Protein AF-A0A2Z2K8M7-F1 (afdb_monomer_lite)

Sequence (120 aa):
METTQIIAVAALILALLLMVKVFSLQGKVNELRSDVARLSSINGHPGMTKSAPAPLTVPLPYAYSSGAAVTNNADLDARLLSLISQGQKIKAIKEMREATNMSLKDAKDYVDGLAVRHGY

Radius of gyration: 24.42 Å; chains: 1; bounding box: 58×30×74 Å

Secondary structure (DSSP, 8-state):
--HHHHHHHHHHHHHHHHHHHHHHHHHHHHHHHHHHHHHGGGS------------------------TTHHHHHHHHHHHHHHHHTT-HHHHHHHHHHHH---HHHHHHHHHHHHHHHT-

Structure (mmCIF, N/CA/C/O backbone):
data_AF-A0A2Z2K8M7-F1
#
_entry.id   AF-A0A2Z2K8M7-F1
#
loop_
_atom_site.group_PDB
_atom_site.id
_atom_site.type_symbol
_atom_site.label_atom_id
_atom_site.label_alt_id
_atom_site.label_comp_id
_atom_site.label_asym_id
_atom_site.label_entity_id
_atom_site.label_seq_id
_atom_site.pdbx_PDB_ins_code
_atom_site.Cartn_x
_atom_site.Cartn_y
_atom_site.Cartn_z
_atom_site.occupancy
_atom_site.B_iso_or_equiv
_atom_site.auth_seq_id
_atom_site.auth_comp_id
_atom_site.auth_asym_id
_atom_site.auth_atom_id
_atom_site.pdbx_PDB_model_num
ATOM 1 N N . MET A 1 1 ? -14.279 5.441 30.145 1.00 61.09 1 MET A N 1
ATOM 2 C CA . MET A 1 1 ? -12.915 5.260 29.609 1.00 61.09 1 MET A CA 1
ATOM 3 C C . MET A 1 1 ? -12.219 6.599 29.709 1.00 61.09 1 MET A C 1
ATOM 5 O O . MET A 1 1 ? -12.731 7.570 29.164 1.00 61.09 1 MET A O 1
ATOM 9 N N . GLU A 1 2 ? -11.147 6.676 30.489 1.00 81.38 2 GLU A N 1
ATOM 10 C CA . GLU A 1 2 ? -10.412 7.924 30.708 1.00 81.38 2 GLU A CA 1
ATOM 11 C C . GLU A 1 2 ? -9.656 8.312 29.432 1.00 81.38 2 GLU A C 1
ATOM 13 O O . GLU A 1 2 ? -9.079 7.460 28.756 1.00 81.38 2 GLU A O 1
ATOM 18 N N . THR A 1 3 ? -9.646 9.597 29.088 1.00 85.44 3 THR A N 1
ATOM 19 C CA . THR A 1 3 ? -8.922 10.158 27.930 1.00 85.44 3 THR A CA 1
ATOM 20 C C . THR A 1 3 ? -7.450 9.736 27.897 1.00 85.44 3 THR A C 1
ATOM 22 O O . THR A 1 3 ? -6.889 9.507 26.827 1.00 85.44 3 THR A O 1
ATOM 25 N N . THR A 1 4 ? -6.854 9.520 29.069 1.00 89.50 4 THR A N 1
ATOM 26 C CA . THR A 1 4 ? -5.513 8.963 29.272 1.00 89.50 4 THR A CA 1
ATOM 27 C C . THR A 1 4 ? -5.332 7.586 28.626 1.00 89.50 4 THR A C 1
ATOM 29 O O . THR A 1 4 ? -4.306 7.332 27.999 1.00 89.50 4 THR A O 1
ATOM 32 N N . GLN A 1 5 ? -6.336 6.707 28.711 1.00 85.94 5 GLN A N 1
ATOM 33 C CA . GLN A 1 5 ? -6.297 5.382 28.080 1.00 85.94 5 GLN A CA 1
ATOM 34 C C . GLN A 1 5 ? -6.326 5.500 26.553 1.00 85.94 5 GLN A C 1
ATOM 36 O O . GLN A 1 5 ? -5.598 4.789 25.866 1.00 85.94 5 GLN A O 1
ATOM 41 N N . ILE A 1 6 ? -7.114 6.436 26.016 1.00 84.38 6 ILE A N 1
ATOM 42 C CA . ILE A 1 6 ? -7.197 6.688 24.570 1.00 84.38 6 ILE A CA 1
ATOM 43 C C . ILE A 1 6 ? -5.856 7.212 24.042 1.00 84.38 6 ILE A C 1
ATOM 45 O O . ILE A 1 6 ? -5.375 6.727 23.020 1.00 84.38 6 ILE A O 1
ATOM 49 N N . ILE A 1 7 ? -5.219 8.147 24.757 1.00 87.81 7 ILE A N 1
ATOM 50 C CA . ILE A 1 7 ? -3.894 8.678 24.398 1.00 87.81 7 ILE A CA 1
ATOM 51 C C . ILE A 1 7 ? -2.837 7.568 24.451 1.00 87.81 7 ILE A C 1
ATOM 53 O O . ILE A 1 7 ? -2.037 7.448 23.524 1.00 87.81 7 ILE A O 1
ATOM 57 N N . ALA A 1 8 ? -2.860 6.723 25.487 1.00 89.62 8 ALA A N 1
ATOM 58 C CA . ALA A 1 8 ? -1.932 5.601 25.618 1.00 89.62 8 ALA A CA 1
ATOM 59 C C . ALA A 1 8 ? -2.076 4.594 24.463 1.00 89.62 8 ALA A C 1
ATOM 61 O O . ALA A 1 8 ? -1.078 4.195 23.863 1.00 89.62 8 ALA A O 1
ATOM 62 N N . VAL A 1 9 ? -3.310 4.233 24.097 1.00 86.81 9 VAL A N 1
ATOM 63 C CA . VAL A 1 9 ? -3.586 3.330 22.967 1.00 86.81 9 VAL A CA 1
ATOM 64 C C . VAL A 1 9 ? -3.180 3.973 21.638 1.00 86.81 9 VAL A C 1
ATOM 66 O O . VAL A 1 9 ? -2.533 3.324 20.816 1.00 86.81 9 VAL A O 1
ATOM 69 N N . ALA A 1 10 ? -3.491 5.255 21.434 1.00 85.12 10 ALA A N 1
ATOM 70 C CA . ALA A 1 10 ? -3.113 5.986 20.226 1.00 85.12 10 ALA A CA 1
ATOM 71 C C . ALA A 1 10 ? -1.587 6.083 20.058 1.00 85.12 10 ALA A C 1
ATOM 73 O O . ALA A 1 10 ? -1.079 5.870 18.955 1.00 85.12 10 ALA A O 1
ATOM 74 N N . ALA A 1 11 ? -0.849 6.339 21.143 1.00 90.19 11 ALA A N 1
ATOM 75 C CA . ALA A 1 11 ? 0.612 6.371 21.141 1.00 90.19 11 ALA A CA 1
ATOM 76 C C . ALA A 1 11 ? 1.218 4.998 20.804 1.00 90.19 11 ALA A C 1
ATOM 78 O O . ALA A 1 11 ? 2.158 4.921 20.011 1.00 90.19 11 ALA A O 1
ATOM 79 N N . LEU A 1 12 ? 0.647 3.912 21.338 1.00 90.62 12 LEU A N 1
ATOM 80 C CA . LEU A 1 12 ? 1.085 2.542 21.051 1.00 90.62 12 LEU A CA 1
ATOM 81 C C . LEU A 1 12 ? 0.888 2.198 19.563 1.00 90.62 12 LEU A C 1
ATOM 83 O O . LEU A 1 12 ? 1.794 1.687 18.903 1.00 90.62 12 LEU A O 1
ATOM 87 N N . ILE A 1 13 ? -0.274 2.549 19.005 1.00 88.44 13 ILE A N 1
ATOM 88 C CA . ILE A 1 13 ? -0.577 2.343 17.582 1.00 88.44 13 ILE A CA 1
ATOM 89 C C . ILE A 1 13 ? 0.366 3.175 16.701 1.00 88.44 13 ILE A C 1
ATOM 91 O O . ILE A 1 13 ? 0.903 2.652 15.725 1.00 88.44 13 ILE A O 1
ATOM 95 N N . LEU A 1 14 ? 0.615 4.444 17.044 1.00 86.38 14 LEU A N 1
ATOM 96 C CA . LEU A 1 14 ? 1.560 5.294 16.313 1.00 86.38 14 LEU A CA 1
ATOM 97 C C . LEU A 1 14 ? 2.984 4.727 16.336 1.00 86.38 14 LEU A C 1
ATOM 99 O O . LEU A 1 14 ? 3.626 4.686 15.287 1.00 86.38 14 LEU A O 1
ATOM 103 N N . ALA A 1 15 ? 3.460 4.240 17.483 1.00 87.38 15 ALA A N 1
ATOM 104 C CA . ALA A 1 15 ? 4.775 3.609 17.597 1.00 87.38 15 ALA A CA 1
ATOM 105 C C . ALA A 1 15 ? 4.896 2.371 16.691 1.00 87.38 15 ALA A C 1
ATOM 107 O O . ALA A 1 15 ? 5.874 2.238 15.952 1.00 87.38 15 ALA A O 1
ATOM 108 N N . LEU A 1 16 ? 3.872 1.509 16.671 1.00 87.50 16 LEU A N 1
ATOM 109 C CA . LEU A 1 16 ? 3.812 0.348 15.774 1.00 87.50 16 LEU A CA 1
ATOM 110 C C . LEU A 1 16 ? 3.804 0.760 14.294 1.00 87.50 16 LEU A C 1
ATOM 112 O O . LEU A 1 16 ? 4.528 0.179 13.482 1.00 87.50 16 LEU A O 1
ATOM 116 N N . LEU A 1 17 ? 3.030 1.787 13.929 1.00 84.06 17 LEU A N 1
ATOM 117 C CA . LEU A 1 17 ? 2.977 2.300 12.556 1.00 84.06 17 LEU A CA 1
ATOM 118 C C . LEU A 1 17 ? 4.325 2.870 12.098 1.00 84.06 17 LEU A C 1
ATOM 120 O O . LEU A 1 17 ? 4.743 2.615 10.964 1.00 84.06 17 LEU A O 1
ATOM 124 N N . LEU A 1 18 ? 5.013 3.613 12.970 1.00 82.75 18 LEU A N 1
ATOM 125 C CA . LEU A 1 18 ? 6.350 4.142 12.701 1.00 82.75 18 LEU A CA 1
ATOM 126 C C . LEU A 1 18 ? 7.383 3.021 12.573 1.00 82.75 18 LEU A C 1
ATOM 128 O O . LEU A 1 18 ? 8.201 3.070 11.657 1.00 82.75 18 LEU A O 1
ATOM 132 N N . MET A 1 19 ? 7.306 1.984 13.410 1.00 84.12 19 MET A N 1
ATOM 133 C CA . MET A 1 19 ? 8.204 0.830 13.336 1.00 84.12 19 MET A CA 1
ATOM 134 C C . MET A 1 19 ? 8.084 0.098 11.994 1.00 84.12 19 MET A C 1
ATOM 136 O O . MET A 1 19 ? 9.100 -0.179 11.360 1.00 84.12 19 MET A O 1
ATOM 140 N N . VAL A 1 20 ? 6.861 -0.129 11.502 1.00 80.44 20 VAL A N 1
ATOM 141 C CA . VAL A 1 20 ? 6.634 -0.730 10.173 1.00 80.44 20 VAL A CA 1
ATOM 142 C C . VAL A 1 20 ? 7.143 0.179 9.048 1.00 80.44 20 VAL A C 1
ATOM 144 O O . VAL A 1 20 ? 7.760 -0.310 8.102 1.00 80.44 20 VAL A O 1
ATOM 147 N N . LYS A 1 21 ? 6.929 1.502 9.141 1.00 73.94 21 LYS A N 1
ATOM 148 C CA 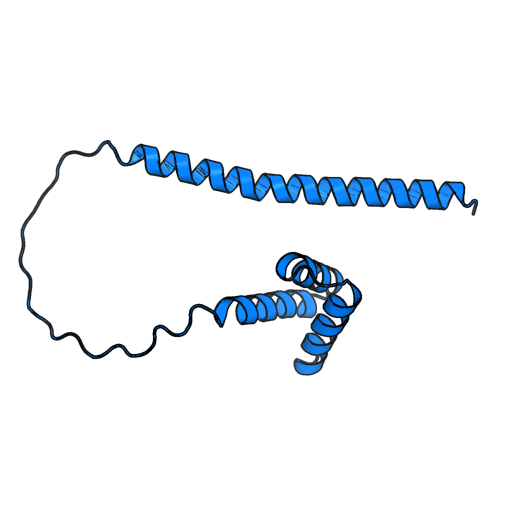. LYS A 1 21 ? 7.468 2.484 8.178 1.00 73.94 21 LYS A CA 1
ATOM 149 C C . LYS A 1 21 ? 8.999 2.431 8.138 1.00 73.94 21 LYS A C 1
ATOM 151 O O . LYS A 1 21 ? 9.559 2.289 7.058 1.00 73.94 21 LYS A O 1
ATOM 156 N N . VAL A 1 22 ? 9.670 2.484 9.289 1.00 74.38 22 VAL A N 1
ATOM 157 C CA . VAL A 1 22 ? 11.140 2.433 9.393 1.00 74.38 22 VAL A CA 1
ATOM 158 C C . VAL A 1 22 ? 11.696 1.128 8.817 1.00 74.38 22 VAL A C 1
ATOM 160 O O . VAL A 1 22 ? 12.627 1.175 8.015 1.00 74.38 22 VAL A O 1
ATOM 163 N N . PHE A 1 23 ? 11.090 -0.018 9.136 1.00 66.56 23 PHE A N 1
ATOM 164 C CA . PHE A 1 23 ? 11.502 -1.314 8.579 1.00 66.56 23 PHE A CA 1
ATOM 165 C C . PHE A 1 23 ? 11.306 -1.388 7.057 1.00 66.56 23 PHE A C 1
ATOM 167 O O . PHE A 1 23 ? 12.167 -1.881 6.329 1.00 66.56 23 PHE A O 1
ATOM 174 N N . SER A 1 24 ? 10.199 -0.839 6.550 1.00 64.88 24 SER A N 1
ATOM 175 C CA . SER A 1 24 ? 9.907 -0.818 5.114 1.00 64.88 24 SER A CA 1
ATOM 176 C C . SER A 1 24 ? 10.811 0.141 4.325 1.00 64.88 24 SER A C 1
ATOM 178 O O . SER A 1 24 ? 11.004 -0.072 3.128 1.00 64.88 24 SER A O 1
ATOM 180 N N . LEU A 1 25 ? 11.374 1.178 4.963 1.00 59.09 25 LEU A N 1
ATOM 181 C CA . LEU A 1 25 ? 12.382 2.051 4.348 1.00 59.09 25 LEU A CA 1
ATOM 182 C C . LEU A 1 25 ? 13.774 1.401 4.322 1.00 59.09 25 LEU A C 1
ATOM 184 O O . LEU A 1 25 ? 14.514 1.592 3.359 1.00 59.09 25 LEU A O 1
ATOM 188 N N . GLN A 1 26 ? 14.117 0.600 5.334 1.00 51.66 26 GLN A N 1
ATOM 189 C CA . GLN A 1 26 ? 15.389 -0.129 5.365 1.00 51.66 26 GLN A CA 1
ATOM 190 C C . GLN A 1 26 ? 15.474 -1.196 4.265 1.00 51.66 26 GLN A C 1
ATOM 192 O O . GLN A 1 26 ? 16.547 -1.379 3.694 1.00 51.66 26 GLN A O 1
ATOM 197 N N . GLY A 1 27 ? 14.352 -1.827 3.891 1.00 58.53 27 GLY A N 1
ATOM 198 C CA . GLY A 1 27 ? 14.303 -2.794 2.784 1.00 58.53 27 GLY A CA 1
ATOM 199 C C . GLY A 1 27 ? 14.797 -2.219 1.450 1.00 58.53 27 GLY A C 1
ATOM 200 O O . GLY A 1 27 ? 15.614 -2.847 0.784 1.00 58.53 27 GLY A O 1
ATOM 201 N N . LYS A 1 28 ? 14.403 -0.980 1.119 1.00 56.09 28 LYS A N 1
ATOM 202 C CA . LYS A 1 28 ? 14.827 -0.296 -0.118 1.00 56.09 28 LYS A CA 1
ATOM 203 C C . LYS A 1 28 ? 16.316 0.070 -0.122 1.00 56.09 28 LYS A C 1
ATOM 205 O O . LYS A 1 28 ? 16.950 0.032 -1.168 1.00 56.09 28 LYS A O 1
ATOM 210 N N . VAL A 1 29 ? 16.892 0.395 1.040 1.00 61.09 29 VAL A N 1
ATOM 211 C CA . VAL A 1 29 ? 18.340 0.663 1.176 1.00 61.09 29 VAL A CA 1
ATOM 212 C C . VAL A 1 29 ? 19.150 -0.637 1.116 1.00 61.09 29 VAL A C 1
ATOM 214 O O . VAL A 1 29 ? 20.245 -0.657 0.553 1.00 61.09 29 VAL A O 1
ATOM 217 N N . ASN A 1 30 ? 18.611 -1.728 1.666 1.00 57.94 30 ASN A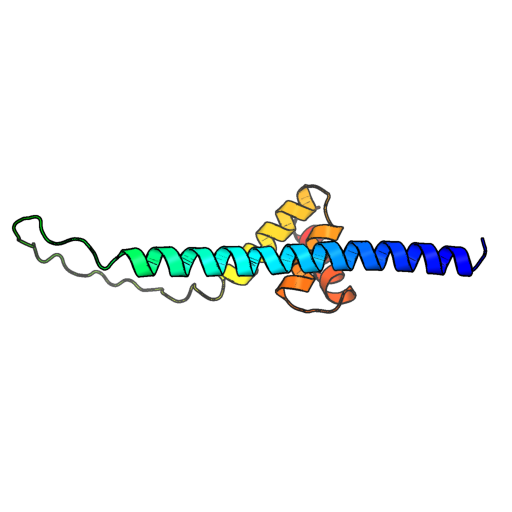 N 1
ATOM 218 C CA . ASN A 1 30 ? 19.266 -3.034 1.673 1.00 57.94 30 ASN A CA 1
ATOM 219 C C . ASN A 1 30 ? 19.324 -3.668 0.269 1.00 57.94 30 ASN A C 1
ATOM 221 O O . ASN A 1 30 ? 20.309 -4.322 -0.073 1.00 57.94 30 ASN A O 1
ATOM 225 N N . GLU A 1 31 ? 18.312 -3.419 -0.567 1.00 61.41 31 GLU A N 1
ATOM 226 C CA . GLU A 1 31 ? 18.304 -3.803 -1.986 1.00 61.41 31 GLU A CA 1
ATOM 227 C C . GLU A 1 31 ? 19.343 -2.994 -2.785 1.00 61.41 31 GLU A C 1
ATOM 229 O O . GLU A 1 31 ? 20.211 -3.569 -3.438 1.00 61.41 31 GLU A O 1
ATOM 234 N N . LEU A 1 32 ? 19.378 -1.668 -2.601 1.00 59.59 32 LEU A N 1
ATOM 235 C CA . LEU A 1 32 ? 20.292 -0.775 -3.329 1.00 59.59 32 LEU A CA 1
ATOM 236 C C . LEU A 1 32 ? 21.780 -1.046 -3.044 1.00 59.59 32 LEU A C 1
ATOM 238 O O . LEU A 1 32 ? 22.633 -0.888 -3.917 1.00 59.59 32 LEU A O 1
ATOM 242 N N . ARG A 1 33 ? 22.114 -1.471 -1.818 1.00 60.75 33 ARG A N 1
ATOM 243 C CA . ARG A 1 33 ? 23.494 -1.827 -1.440 1.00 60.75 33 ARG A CA 1
ATOM 244 C C . ARG A 1 33 ? 23.951 -3.143 -2.081 1.00 60.75 33 ARG A C 1
ATOM 246 O O . ARG A 1 33 ? 25.153 -3.346 -2.255 1.00 60.75 33 ARG A O 1
ATOM 253 N N . SER A 1 34 ? 23.006 -4.010 -2.441 1.00 58.81 34 SER A N 1
ATOM 254 C CA . SER A 1 34 ? 23.271 -5.317 -3.049 1.00 58.81 34 SER A CA 1
ATOM 255 C C . SER A 1 34 ? 23.657 -5.194 -4.530 1.00 58.81 34 SER A C 1
ATOM 257 O O . SER A 1 34 ? 24.556 -5.903 -4.989 1.00 58.81 34 SER A O 1
ATOM 259 N N . ASP A 1 35 ? 23.067 -4.237 -5.252 1.00 61.72 35 ASP A N 1
ATOM 260 C CA . ASP A 1 35 ? 23.340 -4.009 -6.680 1.00 61.72 35 ASP A CA 1
ATOM 261 C C . ASP A 1 35 ? 24.749 -3.454 -6.938 1.00 61.72 35 ASP A C 1
ATOM 263 O O . ASP A 1 35 ? 25.444 -3.872 -7.870 1.00 61.72 35 ASP A O 1
ATOM 267 N N . VAL A 1 36 ? 25.237 -2.576 -6.056 1.00 64.44 36 VAL A N 1
ATOM 268 C CA . VAL A 1 36 ? 26.586 -1.988 -6.163 1.00 64.44 36 VAL A CA 1
ATOM 269 C C . VAL A 1 36 ? 27.687 -3.044 -5.969 1.00 64.44 36 VAL A C 1
ATOM 271 O O . VAL A 1 36 ? 28.745 -2.966 -6.602 1.00 64.44 36 VAL A O 1
ATOM 274 N N . ALA A 1 37 ? 27.434 -4.075 -5.155 1.00 61.78 37 ALA A N 1
ATOM 275 C CA . ALA A 1 37 ? 28.372 -5.179 -4.933 1.00 61.78 37 ALA A CA 1
ATOM 276 C C . ALA A 1 37 ? 28.499 -6.117 -6.153 1.00 61.78 37 ALA A C 1
ATOM 278 O O . ALA A 1 37 ? 29.552 -6.718 -6.375 1.00 61.78 37 ALA A O 1
ATOM 279 N N . ARG A 1 38 ? 27.451 -6.226 -6.984 1.00 59.50 38 ARG A N 1
ATOM 280 C CA . ARG A 1 38 ? 27.503 -7.032 -8.216 1.00 59.50 38 ARG A CA 1
ATOM 281 C C . ARG A 1 38 ? 28.229 -6.324 -9.354 1.00 59.50 38 ARG A C 1
ATOM 283 O O . ARG A 1 38 ? 29.004 -6.964 -10.059 1.00 59.50 38 ARG A O 1
ATOM 290 N N . LEU A 1 39 ? 28.054 -5.012 -9.490 1.00 61.59 39 LEU A N 1
ATOM 291 C CA . LEU A 1 39 ? 28.734 -4.220 -10.524 1.00 61.59 39 LEU A CA 1
ATOM 292 C C . LEU A 1 39 ? 30.252 -4.151 -10.319 1.00 61.59 39 LEU A C 1
ATOM 294 O O . LEU A 1 39 ? 31.010 -4.143 -11.285 1.00 61.59 39 LEU A O 1
ATOM 298 N N . SER A 1 40 ? 30.708 -4.176 -9.067 1.00 64.06 40 SER A N 1
ATOM 299 C CA . SER A 1 40 ? 32.138 -4.185 -8.733 1.00 64.06 40 SER A CA 1
ATOM 300 C C . SER A 1 40 ? 32.831 -5.521 -9.039 1.00 64.06 40 SER A C 1
ATOM 302 O O . SER A 1 40 ? 34.055 -5.563 -9.135 1.00 64.06 40 SER A O 1
ATOM 304 N N . SER A 1 41 ? 32.072 -6.599 -9.270 1.00 56.97 41 SER A N 1
ATOM 305 C CA . SER A 1 41 ? 32.616 -7.931 -9.576 1.00 56.97 41 SER A CA 1
ATOM 306 C C . SER A 1 41 ? 32.848 -8.187 -11.077 1.00 56.97 41 SER A C 1
ATOM 308 O O . SER A 1 41 ? 33.412 -9.216 -11.429 1.00 56.97 41 SER A O 1
ATOM 310 N N . ILE A 1 42 ? 32.460 -7.267 -11.973 1.00 58.72 42 ILE A N 1
ATOM 311 C CA . ILE A 1 42 ? 32.598 -7.423 -13.442 1.00 58.72 42 ILE A CA 1
ATOM 312 C C . ILE A 1 42 ? 34.052 -7.213 -13.921 1.00 58.72 42 ILE A C 1
ATOM 314 O O . ILE A 1 42 ? 34.399 -7.524 -15.059 1.00 58.72 42 ILE A O 1
ATOM 318 N N . ASN A 1 43 ? 34.957 -6.753 -13.054 1.00 59.91 43 ASN A N 1
ATOM 319 C CA . ASN A 1 43 ? 36.315 -6.378 -13.450 1.00 59.91 43 ASN A CA 1
ATOM 320 C C . ASN A 1 43 ? 37.334 -7.541 -13.502 1.00 59.91 43 ASN A C 1
ATOM 322 O O . ASN A 1 43 ? 38.538 -7.297 -13.401 1.00 59.91 43 ASN A O 1
ATOM 326 N N . GLY A 1 44 ? 36.886 -8.794 -13.667 1.00 57.34 44 GLY A N 1
ATOM 327 C CA . GLY A 1 44 ? 37.768 -9.967 -13.638 1.00 57.34 44 GLY A CA 1
ATOM 328 C C . GLY A 1 44 ? 37.341 -11.145 -14.515 1.00 57.34 44 GLY A C 1
ATOM 329 O O . GLY A 1 44 ? 37.016 -12.196 -13.978 1.00 57.34 44 GLY A O 1
ATOM 330 N N . HIS A 1 45 ? 37.385 -11.015 -15.850 1.00 55.28 45 HIS A N 1
ATOM 331 C CA . HIS A 1 45 ? 37.329 -12.175 -16.763 1.00 55.28 45 HIS A CA 1
ATOM 332 C C . HIS A 1 45 ? 38.085 -11.897 -18.085 1.00 55.28 45 HIS A C 1
ATOM 334 O O . HIS A 1 45 ? 37.525 -11.291 -19.000 1.00 55.28 45 HIS A O 1
ATOM 340 N N . PRO A 1 46 ? 39.352 -12.324 -18.229 1.00 52.00 46 PRO A N 1
ATOM 341 C CA . PRO A 1 46 ? 40.036 -12.367 -19.514 1.00 52.00 46 PRO A CA 1
ATOM 342 C C . PRO A 1 46 ? 39.717 -13.680 -20.254 1.00 52.00 46 PRO A C 1
ATOM 344 O O . PRO A 1 46 ? 39.970 -14.759 -19.732 1.00 52.00 46 PRO A O 1
ATOM 347 N N . GLY A 1 47 ? 39.229 -13.566 -21.495 1.00 49.25 47 GLY A N 1
ATOM 348 C CA . GLY A 1 47 ? 39.339 -14.592 -22.542 1.00 49.25 47 GLY A CA 1
ATOM 349 C C . GLY A 1 47 ? 38.294 -15.717 -22.566 1.00 49.25 47 GLY A C 1
ATOM 350 O O . GLY A 1 47 ? 38.313 -16.594 -21.717 1.00 49.25 47 GLY A O 1
ATOM 351 N N . MET A 1 48 ? 37.464 -15.754 -23.622 1.00 53.38 48 MET A N 1
ATOM 352 C CA . MET A 1 48 ? 37.372 -16.901 -24.551 1.00 53.38 48 MET A CA 1
ATOM 353 C C . MET A 1 48 ? 36.428 -16.601 -25.739 1.00 53.38 48 MET A C 1
ATOM 355 O O . MET A 1 48 ? 35.233 -16.436 -25.543 1.00 53.38 48 MET A O 1
ATOM 359 N N . THR A 1 49 ? 37.005 -16.562 -26.955 1.00 56.94 49 THR A N 1
ATOM 360 C CA . THR A 1 49 ? 36.568 -17.221 -28.222 1.00 56.94 49 THR A CA 1
ATOM 361 C C . THR A 1 49 ? 35.105 -17.067 -28.695 1.00 56.94 49 THR A C 1
ATOM 363 O O . THR A 1 49 ? 34.191 -17.315 -27.932 1.00 56.94 49 THR A O 1
ATOM 366 N N . LYS A 1 50 ? 34.735 -16.850 -29.964 1.00 52.16 50 LYS A N 1
ATOM 367 C CA . LYS A 1 50 ? 35.339 -17.127 -31.281 1.00 52.16 50 LYS A CA 1
ATOM 368 C C . LYS A 1 50 ? 34.359 -16.562 -32.349 1.00 52.16 50 LYS A C 1
ATOM 370 O O . LYS A 1 50 ? 33.158 -16.698 -32.171 1.00 52.16 50 LYS A O 1
ATOM 375 N N . SER A 1 51 ? 34.894 -16.034 -33.454 1.00 52.03 51 SER A N 1
ATOM 376 C CA . SER A 1 51 ? 34.345 -16.080 -34.833 1.00 52.03 51 SER A CA 1
ATOM 377 C C . SER A 1 51 ? 32.982 -15.433 -35.194 1.00 52.03 51 SER A C 1
ATOM 379 O O . SER A 1 51 ? 31.919 -15.948 -34.876 1.00 52.03 51 SER A O 1
ATOM 381 N N . ALA A 1 52 ? 33.061 -14.376 -36.017 1.00 51.12 52 ALA A N 1
ATOM 382 C CA . ALA A 1 52 ? 32.037 -13.785 -36.910 1.00 51.12 52 ALA A CA 1
ATOM 383 C C . ALA A 1 52 ? 31.506 -14.794 -37.984 1.00 51.12 52 ALA A C 1
ATOM 385 O O . ALA A 1 52 ? 32.128 -15.855 -38.088 1.00 51.12 52 ALA A O 1
ATOM 386 N N . PRO A 1 53 ? 30.475 -14.520 -38.842 1.00 54.69 53 PRO A N 1
ATOM 387 C CA . PRO A 1 53 ? 29.968 -13.211 -39.296 1.00 54.69 53 PRO A CA 1
ATOM 388 C C . PRO A 1 53 ? 28.430 -13.036 -39.424 1.00 54.69 53 PRO A C 1
ATOM 390 O O . PRO A 1 53 ? 27.637 -13.963 -39.307 1.00 54.69 53 PRO A O 1
ATOM 393 N N . ALA A 1 54 ? 28.030 -11.787 -39.677 1.00 55.94 54 ALA A N 1
ATOM 394 C CA . ALA A 1 54 ? 26.660 -11.315 -39.889 1.00 55.94 54 ALA A CA 1
ATOM 395 C C . ALA A 1 54 ? 26.033 -11.760 -41.227 1.00 55.94 54 ALA A C 1
ATOM 397 O O . ALA A 1 54 ? 26.748 -11.925 -42.217 1.00 55.94 54 ALA A O 1
ATOM 398 N N . PRO A 1 55 ? 24.690 -11.751 -41.307 1.00 48.75 55 PRO A N 1
ATOM 399 C CA . PRO A 1 55 ? 23.997 -11.296 -42.504 1.00 48.75 55 PRO A CA 1
ATOM 400 C C . PRO A 1 55 ? 23.106 -10.079 -42.211 1.00 48.75 55 PRO A C 1
ATOM 402 O O . PRO A 1 55 ? 22.304 -10.048 -41.278 1.00 48.75 55 PRO A O 1
ATOM 405 N N . LEU A 1 56 ? 23.264 -9.074 -43.069 1.00 54.25 56 LEU A N 1
ATOM 406 C CA . LEU A 1 56 ? 22.478 -7.850 -43.164 1.00 54.25 56 LEU A CA 1
ATOM 407 C C . LEU A 1 56 ? 20.987 -8.189 -43.343 1.00 54.25 56 LEU A C 1
ATOM 409 O O . LEU A 1 56 ? 20.559 -8.530 -44.443 1.00 54.25 56 LEU A O 1
ATOM 413 N N . THR A 1 57 ? 20.197 -8.089 -42.272 1.00 61.25 57 THR A N 1
ATOM 414 C CA . THR A 1 57 ? 18.729 -8.154 -42.339 1.00 61.25 57 THR A CA 1
ATOM 415 C C . THR A 1 57 ? 18.162 -6.773 -42.033 1.00 61.25 57 THR A C 1
ATOM 417 O O . THR A 1 57 ? 18.339 -6.228 -40.948 1.00 61.25 57 THR A O 1
ATOM 420 N N . VAL A 1 58 ? 17.536 -6.213 -43.062 1.00 64.06 58 VAL A N 1
ATOM 421 C CA . VAL A 1 58 ? 16.766 -4.967 -43.148 1.00 64.06 58 VAL A CA 1
ATOM 422 C C . VAL A 1 58 ? 16.051 -4.600 -41.830 1.00 64.06 58 VAL A C 1
ATOM 424 O O . VAL A 1 58 ? 15.220 -5.387 -41.372 1.00 64.06 58 VAL A O 1
ATOM 427 N N . PRO A 1 59 ? 16.285 -3.416 -41.225 1.00 59.16 59 PRO A N 1
ATOM 428 C CA . PRO A 1 59 ? 15.486 -2.966 -40.093 1.00 59.16 59 PRO A CA 1
ATOM 429 C C . PRO A 1 59 ? 14.119 -2.491 -40.600 1.00 59.16 59 PRO A C 1
ATOM 431 O O . PRO A 1 59 ? 14.011 -1.477 -41.289 1.00 59.16 59 PRO A O 1
ATOM 434 N N . LEU A 1 60 ? 13.075 -3.249 -40.268 1.00 56.81 60 LEU A N 1
ATOM 435 C CA . LEU A 1 60 ? 11.680 -2.831 -40.393 1.00 56.81 60 LEU A CA 1
ATOM 436 C C . LEU A 1 60 ? 11.367 -1.678 -39.413 1.00 56.81 60 LEU A C 1
ATOM 438 O O . LEU A 1 60 ? 12.028 -1.548 -38.380 1.00 56.81 60 LEU A O 1
ATOM 442 N N . PRO A 1 61 ? 10.368 -0.830 -39.720 1.00 58.16 61 PRO A N 1
ATOM 443 C CA . PRO A 1 61 ? 10.065 0.371 -38.955 1.00 58.16 61 PRO A CA 1
ATOM 444 C C . PRO A 1 61 ? 9.325 0.006 -37.666 1.00 58.16 61 PRO A C 1
ATOM 446 O O . PRO A 1 61 ? 8.123 -0.256 -37.678 1.00 58.16 61 PRO A O 1
ATOM 449 N N . TYR A 1 62 ? 10.024 0.025 -36.533 1.00 52.31 62 TYR A N 1
ATOM 450 C CA . TYR A 1 62 ? 9.370 -0.053 -35.228 1.00 52.31 62 TYR A CA 1
ATOM 451 C C . TYR A 1 62 ? 8.948 1.349 -34.799 1.00 52.31 62 TYR A C 1
ATOM 453 O O . TYR A 1 62 ? 9.673 2.090 -34.134 1.00 52.31 62 TYR A O 1
ATOM 461 N N . ALA A 1 63 ? 7.746 1.713 -35.234 1.00 54.66 63 ALA A N 1
ATOM 462 C CA . ALA A 1 63 ? 6.937 2.689 -34.535 1.00 54.66 63 ALA A CA 1
ATOM 463 C C . ALA A 1 63 ? 6.664 2.209 -33.095 1.00 54.66 63 ALA A C 1
ATOM 465 O O . ALA A 1 63 ? 6.574 1.011 -32.833 1.00 54.66 63 ALA A O 1
ATOM 466 N N . TYR A 1 64 ? 6.455 3.185 -32.210 1.00 50.25 64 TYR A N 1
ATOM 467 C CA . TYR A 1 64 ? 6.004 3.067 -30.820 1.00 50.25 64 TYR A CA 1
ATOM 468 C C . TYR A 1 64 ? 7.053 2.708 -29.752 1.00 50.25 64 TYR A C 1
ATOM 470 O O . TYR A 1 64 ? 7.071 1.623 -29.184 1.00 50.25 64 TYR A O 1
ATOM 478 N N . SER A 1 65 ? 7.831 3.717 -29.348 1.00 54.69 65 SER A N 1
ATOM 479 C CA . SER A 1 65 ? 8.284 3.831 -27.954 1.00 54.69 65 SER A CA 1
ATOM 480 C C . SER A 1 65 ? 7.685 5.090 -27.327 1.00 54.69 65 SER A C 1
ATOM 482 O O . SER A 1 65 ? 8.346 6.085 -27.052 1.00 54.69 65 SER A O 1
ATOM 484 N N . SER A 1 66 ? 6.368 5.049 -27.165 1.00 56.53 66 SER A N 1
ATOM 485 C CA . SER A 1 66 ? 5.557 6.022 -26.428 1.00 56.53 66 SER A CA 1
ATOM 486 C C . SER A 1 66 ? 4.701 5.275 -25.396 1.00 56.53 66 SER A C 1
ATOM 488 O O . SER A 1 66 ? 3.495 5.469 -25.304 1.00 56.53 66 SER A O 1
ATOM 490 N N . GLY A 1 67 ? 5.326 4.358 -24.644 1.00 51.59 67 GLY A N 1
ATOM 491 C CA . GLY A 1 67 ? 4.659 3.499 -23.650 1.00 51.59 67 GLY A CA 1
ATOM 492 C C . GLY A 1 67 ? 5.190 3.607 -22.215 1.00 51.59 67 GLY A C 1
ATOM 493 O O . GLY A 1 67 ? 4.573 3.076 -21.301 1.00 51.59 67 GLY A O 1
ATOM 494 N N . ALA A 1 68 ? 6.298 4.312 -21.970 1.00 51.66 68 ALA A N 1
ATOM 495 C CA . ALA A 1 68 ? 6.964 4.281 -20.661 1.00 51.66 68 ALA A CA 1
ATOM 496 C C . ALA A 1 68 ? 6.224 5.037 -19.533 1.00 51.66 68 ALA A C 1
ATOM 498 O O . ALA A 1 68 ? 6.511 4.821 -18.360 1.00 51.66 68 ALA A O 1
ATOM 499 N N . ALA A 1 69 ? 5.277 5.923 -19.860 1.00 51.75 69 ALA A N 1
ATOM 500 C CA . ALA A 1 69 ? 4.541 6.705 -18.860 1.00 51.75 69 ALA A CA 1
ATOM 501 C C . ALA A 1 69 ? 3.179 6.095 -18.475 1.00 51.75 69 ALA A C 1
ATOM 503 O O . ALA A 1 69 ? 2.701 6.329 -17.366 1.00 51.75 69 ALA A O 1
ATOM 504 N N . VAL A 1 70 ? 2.565 5.299 -19.359 1.00 53.25 70 VAL A N 1
ATOM 505 C CA . VAL A 1 70 ? 1.235 4.696 -19.135 1.00 53.25 70 VAL A CA 1
ATOM 506 C C . VAL A 1 70 ? 1.276 3.452 -18.247 1.00 53.25 70 VAL A C 1
ATOM 508 O O . VAL A 1 70 ? 0.288 3.162 -17.579 1.00 53.25 7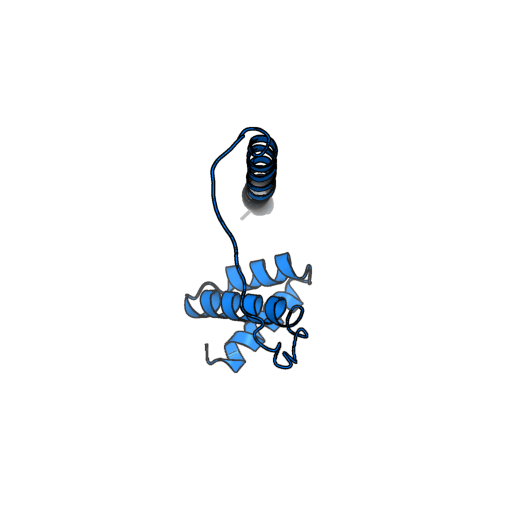0 VAL A O 1
ATOM 511 N N . THR A 1 71 ? 2.414 2.760 -18.168 1.00 56.12 71 THR A N 1
ATOM 512 C CA . THR A 1 71 ? 2.576 1.568 -17.320 1.00 56.12 71 THR A CA 1
ATOM 513 C C . THR A 1 71 ? 2.455 1.900 -15.837 1.00 56.12 71 THR A C 1
ATOM 515 O O . THR A 1 71 ? 1.685 1.260 -15.141 1.00 56.12 71 THR A O 1
ATOM 518 N N . ASN A 1 72 ? 3.085 2.976 -15.353 1.00 63.53 72 ASN A N 1
ATOM 519 C CA . ASN A 1 72 ? 3.128 3.262 -13.911 1.00 63.53 72 ASN A CA 1
ATOM 520 C C . ASN A 1 72 ? 1.740 3.400 -13.258 1.00 63.53 72 ASN A C 1
ATOM 522 O O . ASN A 1 72 ? 1.535 2.907 -12.153 1.00 63.53 72 ASN A O 1
ATOM 526 N N . ASN A 1 73 ? 0.785 4.050 -13.936 1.00 66.94 73 ASN A N 1
ATOM 527 C CA . ASN A 1 73 ? -0.578 4.194 -13.412 1.00 66.94 73 ASN A CA 1
ATOM 528 C C . ASN A 1 73 ? -1.412 2.922 -13.616 1.00 66.94 73 ASN A C 1
ATOM 530 O O . ASN A 1 73 ? -2.134 2.523 -12.708 1.00 66.94 73 ASN A O 1
ATOM 534 N N . ALA A 1 74 ? -1.282 2.252 -14.764 1.00 73.38 74 ALA A N 1
ATOM 535 C CA . ALA A 1 74 ? -2.019 1.018 -15.037 1.00 73.38 74 ALA A CA 1
ATOM 536 C C . ALA A 1 74 ? -1.571 -0.150 -14.134 1.00 73.38 74 ALA A C 1
ATOM 538 O O . ALA A 1 74 ? -2.406 -0.916 -13.656 1.00 73.38 74 ALA A O 1
ATOM 539 N N . ASP A 1 75 ? -0.270 -0.257 -13.853 1.00 77.38 75 ASP A N 1
ATOM 540 C CA . ASP A 1 75 ? 0.299 -1.231 -12.917 1.00 77.38 75 ASP A CA 1
ATOM 541 C C . ASP A 1 75 ? -0.166 -0.963 -11.478 1.00 77.38 75 ASP A C 1
ATOM 543 O O . ASP A 1 75 ? -0.512 -1.897 -10.749 1.00 77.38 75 ASP A O 1
ATOM 547 N N . LEU A 1 76 ? -0.238 0.311 -11.069 1.00 80.94 76 LEU A N 1
ATOM 548 C CA . LEU A 1 76 ? -0.798 0.699 -9.772 1.00 80.94 76 LEU A CA 1
ATOM 549 C C . LEU A 1 76 ? -2.280 0.335 -9.670 1.00 80.94 76 LEU A C 1
ATOM 551 O O . LEU A 1 76 ? -2.682 -0.287 -8.686 1.00 80.94 76 LEU A O 1
ATOM 555 N N . ASP A 1 77 ? -3.077 0.661 -10.684 1.00 84.06 77 ASP A N 1
ATOM 556 C CA . ASP A 1 77 ? -4.506 0.349 -10.715 1.00 84.06 77 ASP A CA 1
ATOM 557 C C . ASP A 1 77 ? -4.752 -1.166 -10.649 1.00 84.06 77 ASP A C 1
ATOM 559 O O . ASP A 1 77 ? -5.595 -1.617 -9.871 1.00 84.06 77 ASP A O 1
ATOM 563 N N . ALA A 1 78 ? -3.972 -1.969 -11.381 1.00 84.50 78 ALA A N 1
ATOM 564 C CA . ALA A 1 78 ? -4.048 -3.431 -11.335 1.00 84.50 78 ALA A CA 1
ATOM 565 C C . ALA A 1 78 ? -3.697 -3.988 -9.945 1.00 84.50 78 ALA A C 1
ATOM 567 O O . ALA A 1 78 ? -4.366 -4.895 -9.432 1.00 84.50 78 ALA A O 1
ATOM 568 N N . ARG A 1 79 ? -2.674 -3.421 -9.298 1.00 84.94 79 ARG A N 1
ATOM 569 C CA . ARG A 1 79 ? 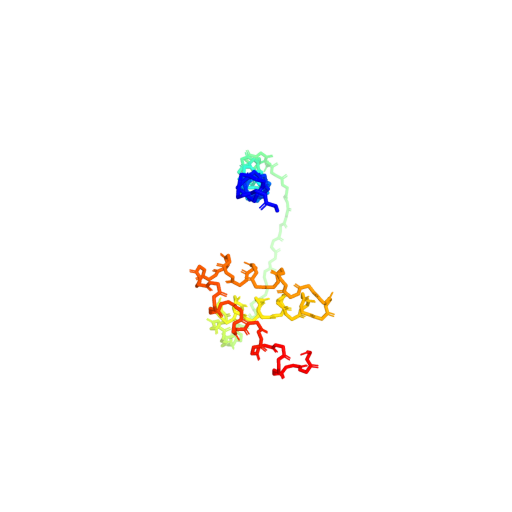-2.259 -3.811 -7.945 1.00 84.94 79 ARG A CA 1
ATOM 570 C C . ARG A 1 79 ? -3.316 -3.454 -6.904 1.00 84.94 79 ARG A C 1
ATOM 572 O O . ARG A 1 79 ? -3.640 -4.278 -6.044 1.00 84.94 79 ARG A O 1
ATOM 579 N N . LEU A 1 80 ? -3.907 -2.268 -7.023 1.00 87.44 80 LEU A N 1
ATOM 580 C CA . LEU A 1 80 ? -5.041 -1.836 -6.214 1.00 87.44 80 LEU A CA 1
ATOM 581 C C . LEU A 1 80 ? -6.248 -2.753 -6.397 1.00 87.44 80 LEU A C 1
ATOM 583 O O . LEU A 1 80 ? -6.845 -3.160 -5.403 1.00 87.44 80 LEU A O 1
ATOM 587 N N . LEU A 1 81 ? -6.587 -3.112 -7.635 1.00 86.81 81 LEU A N 1
ATOM 588 C CA . LEU A 1 81 ? -7.700 -4.014 -7.926 1.00 86.81 81 LEU A CA 1
ATOM 589 C C . LEU A 1 81 ? -7.494 -5.388 -7.287 1.00 86.81 81 LEU A C 1
ATOM 591 O O . LEU A 1 81 ? -8.414 -5.927 -6.673 1.00 86.81 81 LEU A O 1
ATOM 595 N N . SER A 1 82 ? -6.273 -5.923 -7.358 1.00 85.50 82 SER A N 1
ATOM 596 C CA . SER A 1 82 ? -5.911 -7.174 -6.684 1.00 85.50 82 SER A CA 1
ATOM 597 C C . SER A 1 82 ? -6.145 -7.077 -5.171 1.00 85.50 82 SER A C 1
ATOM 599 O O . SER A 1 82 ? -6.801 -7.937 -4.584 1.00 85.50 82 SER A O 1
ATOM 601 N N . LEU A 1 83 ? -5.723 -5.976 -4.542 1.00 85.25 83 LEU A N 1
ATOM 602 C CA . LEU A 1 83 ? -5.956 -5.724 -3.115 1.00 85.25 83 LEU A CA 1
ATOM 603 C C . LEU A 1 83 ? -7.450 -5.577 -2.773 1.00 85.25 83 LEU A C 1
ATOM 605 O O . LEU A 1 83 ? -7.885 -6.084 -1.737 1.00 85.25 83 LEU A O 1
ATOM 609 N N . ILE A 1 84 ? -8.237 -4.916 -3.628 1.00 87.19 84 ILE A N 1
ATOM 610 C CA . ILE A 1 84 ? -9.691 -4.751 -3.459 1.00 87.19 84 ILE A CA 1
ATOM 611 C C . ILE A 1 84 ? -10.397 -6.107 -3.567 1.00 87.19 84 ILE A C 1
ATOM 613 O O . ILE A 1 84 ? -11.188 -6.440 -2.686 1.00 87.19 84 ILE A O 1
ATOM 617 N N . SER A 1 85 ? -10.055 -6.920 -4.572 1.00 81.62 85 SER A N 1
ATOM 618 C CA . SER A 1 85 ? -10.637 -8.255 -4.783 1.00 81.62 85 SER A CA 1
ATOM 619 C C . SER A 1 85 ? -10.383 -9.211 -3.612 1.00 81.62 85 SER A C 1
ATOM 621 O O . SER A 1 85 ? -11.201 -10.073 -3.309 1.00 81.62 85 SER A O 1
ATOM 623 N N . GLN A 1 86 ? -9.276 -9.012 -2.893 1.00 83.56 86 GLN A N 1
ATOM 624 C CA . GLN A 1 86 ? -8.924 -9.764 -1.687 1.00 83.56 86 GLN A CA 1
ATOM 625 C C . GLN A 1 86 ? -9.597 -9.213 -0.413 1.00 83.56 86 GLN A C 1
ATOM 627 O O . GLN A 1 86 ? -9.269 -9.652 0.689 1.00 83.56 86 GLN A O 1
ATOM 632 N N . GLY A 1 87 ? -10.475 -8.208 -0.523 1.00 82.69 87 GLY A N 1
ATOM 633 C CA . GLY A 1 87 ? -11.107 -7.528 0.614 1.00 82.69 87 GLY A CA 1
ATOM 634 C C . GLY A 1 87 ? -10.162 -6.607 1.401 1.00 82.69 87 GLY A C 1
ATOM 635 O O . GLY A 1 87 ? -10.525 -6.083 2.454 1.00 82.69 87 GLY A O 1
ATOM 636 N N . GLN A 1 88 ? -8.943 -6.361 0.910 1.00 85.81 88 GLN A N 1
ATOM 637 C CA . GLN A 1 88 ? -7.891 -5.607 1.605 1.00 85.81 88 GLN A CA 1
ATOM 638 C C . GLN A 1 88 ? -7.899 -4.115 1.239 1.00 85.81 88 GLN A C 1
ATOM 640 O O . GLN A 1 88 ? -6.859 -3.497 0.994 1.00 85.81 88 GLN A O 1
ATOM 645 N N . LYS A 1 89 ? -9.082 -3.497 1.261 1.00 82.94 89 LYS A N 1
ATOM 646 C CA . LYS A 1 89 ? -9.310 -2.104 0.840 1.00 82.94 89 LYS A CA 1
ATOM 647 C C . LYS A 1 89 ? -8.441 -1.076 1.578 1.00 82.94 89 LYS A C 1
ATOM 649 O O . LYS A 1 89 ? -7.918 -0.150 0.969 1.00 82.94 89 LYS A O 1
ATOM 654 N N . ILE A 1 90 ? -8.203 -1.276 2.877 1.00 83.50 90 ILE A N 1
ATOM 655 C CA . ILE A 1 90 ? -7.321 -0.414 3.691 1.00 83.50 90 ILE A CA 1
ATOM 656 C C . ILE A 1 90 ? -5.880 -0.412 3.144 1.00 83.50 90 ILE A C 1
ATOM 658 O O . ILE A 1 90 ? -5.222 0.630 3.130 1.00 83.50 90 ILE A O 1
ATOM 662 N N . LYS A 1 91 ? -5.383 -1.566 2.672 1.00 85.00 91 LYS A N 1
ATOM 663 C CA . LYS A 1 91 ? -4.035 -1.676 2.095 1.00 85.00 91 LYS A CA 1
ATOM 664 C C . LYS A 1 91 ? -3.954 -1.010 0.721 1.00 85.00 91 LYS A C 1
ATOM 666 O O . LYS A 1 91 ? -2.969 -0.324 0.471 1.00 85.00 91 LYS A O 1
ATOM 671 N N . ALA A 1 92 ? -4.997 -1.125 -0.105 1.00 85.62 92 ALA A N 1
ATOM 672 C CA . ALA A 1 92 ? -5.098 -0.412 -1.383 1.00 85.62 92 ALA A CA 1
ATOM 673 C C . ALA A 1 92 ? -5.017 1.116 -1.196 1.00 85.62 92 ALA A C 1
ATOM 675 O O . ALA A 1 92 ? -4.236 1.789 -1.865 1.00 85.62 92 ALA A O 1
ATOM 676 N N . ILE A 1 93 ? -5.745 1.657 -0.210 1.00 86.81 93 ILE A N 1
ATOM 677 C CA . ILE A 1 93 ? -5.707 3.091 0.135 1.00 86.81 93 ILE A CA 1
ATOM 678 C C . ILE A 1 93 ? -4.312 3.506 0.616 1.00 86.81 93 ILE A C 1
ATOM 680 O O . ILE A 1 93 ? -3.839 4.598 0.300 1.00 86.81 93 ILE A O 1
ATOM 684 N N . LYS A 1 94 ? -3.633 2.649 1.387 1.00 86.62 94 LYS A N 1
ATOM 685 C CA . LYS A 1 94 ? -2.263 2.913 1.841 1.00 86.62 94 LYS A CA 1
ATOM 686 C C . LYS A 1 94 ? -1.283 2.980 0.666 1.00 86.62 94 LYS A C 1
ATOM 688 O O . LYS A 1 94 ? -0.520 3.938 0.608 1.00 86.62 94 LYS A O 1
ATOM 693 N N . GLU A 1 95 ? -1.331 2.019 -0.253 1.00 84.62 95 GLU A N 1
ATOM 694 C CA . GLU A 1 95 ? -0.482 2.001 -1.454 1.00 84.62 95 GLU A CA 1
ATOM 695 C C . GLU A 1 95 ? -0.702 3.225 -2.341 1.00 84.62 95 GLU A C 1
ATOM 697 O O . GLU A 1 95 ? 0.260 3.905 -2.682 1.00 84.62 95 GLU A O 1
ATOM 702 N N . MET A 1 96 ? -1.958 3.571 -2.630 1.00 82.88 96 MET A N 1
ATOM 703 C CA . MET A 1 96 ? -2.290 4.752 -3.435 1.00 82.88 96 MET A CA 1
ATOM 704 C C . MET A 1 96 ? -1.722 6.040 -2.827 1.00 82.88 96 MET A C 1
ATOM 706 O O . MET A 1 96 ? -1.193 6.911 -3.526 1.00 82.88 96 MET A O 1
ATOM 710 N N . ARG A 1 97 ? -1.781 6.138 -1.495 1.00 85.69 97 ARG A N 1
ATOM 711 C CA . ARG A 1 97 ? -1.246 7.279 -0.755 1.00 85.69 97 ARG A CA 1
ATOM 712 C C . ARG A 1 97 ? 0.280 7.319 -0.760 1.00 85.69 97 ARG A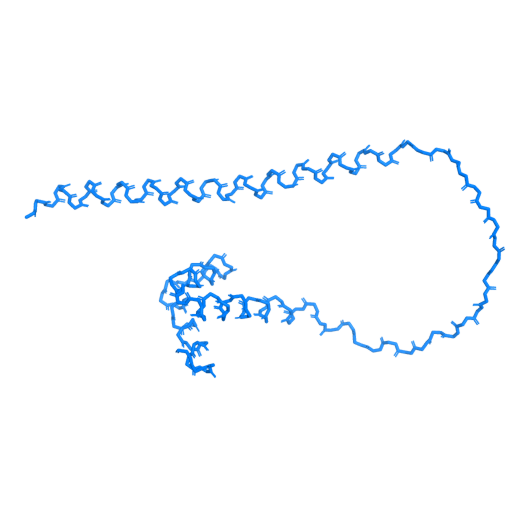 C 1
ATOM 714 O O . ARG A 1 97 ? 0.847 8.398 -0.865 1.00 85.69 97 ARG A O 1
ATOM 721 N N . GLU A 1 98 ? 0.942 6.174 -0.632 1.00 80.44 98 GLU A N 1
ATOM 722 C CA . GLU A 1 98 ? 2.408 6.089 -0.640 1.00 80.44 98 GLU A CA 1
ATOM 723 C C . GLU A 1 98 ? 3.000 6.301 -2.040 1.00 80.44 98 GLU A C 1
ATOM 725 O O . GLU A 1 98 ? 4.067 6.901 -2.152 1.00 80.44 98 GLU A O 1
ATOM 730 N N . ALA A 1 99 ? 2.299 5.872 -3.092 1.00 75.75 99 ALA A N 1
ATOM 731 C CA . ALA A 1 99 ? 2.713 6.067 -4.478 1.00 75.75 99 ALA A CA 1
ATOM 732 C C . ALA A 1 99 ? 2.522 7.518 -4.953 1.00 75.75 99 ALA A C 1
ATOM 734 O O . ALA A 1 99 ? 3.390 8.063 -5.631 1.00 75.75 99 ALA A O 1
ATOM 735 N N . THR A 1 100 ? 1.417 8.161 -4.560 1.00 71.31 100 THR A N 1
ATOM 736 C CA . THR A 1 100 ? 1.014 9.468 -5.118 1.00 71.31 100 THR A CA 1
ATOM 737 C C . THR A 1 100 ? 1.181 10.631 -4.133 1.00 71.31 100 THR A C 1
ATOM 739 O O . THR A 1 100 ? 1.001 11.784 -4.506 1.00 71.31 100 THR A O 1
ATOM 742 N N . ASN A 1 101 ? 1.518 10.361 -2.864 1.00 79.38 101 ASN A N 1
ATOM 743 C CA . ASN A 1 101 ? 1.577 11.354 -1.775 1.00 79.38 101 ASN A CA 1
ATOM 744 C C . ASN A 1 101 ? 0.298 12.208 -1.630 1.00 79.38 101 ASN A C 1
ATOM 746 O O . ASN A 1 101 ? 0.344 13.346 -1.169 1.00 79.38 101 ASN A O 1
ATOM 750 N N . MET A 1 102 ? -0.857 11.660 -2.013 1.00 77.38 102 MET A N 1
ATOM 751 C CA . MET A 1 102 ? -2.147 12.351 -1.932 1.00 77.38 102 MET A CA 1
ATOM 752 C C . MET A 1 102 ? -2.740 12.330 -0.513 1.00 77.38 102 MET A C 1
ATOM 754 O O . MET A 1 102 ? -2.258 11.623 0.379 1.00 77.38 102 MET A O 1
ATOM 758 N N . SER A 1 103 ? -3.804 13.102 -0.280 1.00 78.56 103 SER A N 1
ATOM 759 C CA . SER A 1 103 ? -4.495 13.099 1.012 1.00 78.56 103 SER A CA 1
ATOM 760 C C . SER A 1 103 ? -5.225 11.766 1.253 1.00 78.56 103 SER A C 1
ATOM 762 O O . SER A 1 103 ? -5.524 11.012 0.327 1.00 78.56 103 SER A O 1
ATOM 764 N N . LEU A 1 104 ? -5.525 11.443 2.518 1.00 82.19 104 LEU A N 1
ATOM 765 C CA . LEU A 1 104 ? -6.236 10.201 2.856 1.00 82.19 104 LEU A CA 1
ATOM 766 C C . LEU A 1 104 ? -7.635 10.143 2.224 1.00 82.19 104 LEU A C 1
ATOM 768 O O . LEU A 1 104 ? -8.090 9.063 1.849 1.00 82.19 104 LEU A O 1
ATOM 772 N N . LYS A 1 105 ? -8.294 11.302 2.108 1.00 80.81 105 LYS A N 1
ATOM 773 C CA . LYS A 1 105 ? -9.608 11.428 1.481 1.00 80.81 105 LYS A CA 1
ATOM 774 C C . LYS A 1 105 ? -9.523 11.090 -0.006 1.00 80.81 105 LYS A C 1
ATOM 776 O O . LYS A 1 105 ? -10.263 10.226 -0.461 1.00 80.81 105 LYS A O 1
ATOM 781 N N . ASP A 1 106 ? -8.575 11.694 -0.718 1.00 81.12 106 ASP A N 1
ATOM 782 C CA . ASP A 1 106 ? -8.416 11.485 -2.162 1.00 81.12 106 ASP A CA 1
ATOM 783 C C . ASP A 1 106 ? -8.040 10.033 -2.477 1.00 81.12 106 ASP A C 1
ATOM 785 O O . ASP A 1 106 ? -8.604 9.425 -3.384 1.00 81.12 106 ASP A O 1
ATOM 789 N N . ALA A 1 107 ? -7.165 9.428 -1.665 1.00 86.31 107 ALA A N 1
ATOM 790 C CA . ALA A 1 107 ? -6.782 8.025 -1.828 1.00 86.31 107 ALA A CA 1
ATOM 791 C C . ALA A 1 107 ? -7.970 7.075 -1.638 1.00 86.31 107 ALA A C 1
ATOM 793 O O . ALA A 1 107 ? -8.102 6.088 -2.362 1.00 86.31 107 ALA A O 1
ATOM 794 N N . LYS A 1 108 ? -8.843 7.365 -0.667 1.00 85.62 108 LYS A N 1
ATOM 795 C CA . LYS A 1 108 ? -10.063 6.588 -0.445 1.00 85.62 108 LYS A CA 1
ATOM 796 C C . LYS A 1 108 ? -11.029 6.742 -1.616 1.00 85.62 108 LYS A C 1
ATOM 798 O O . LYS A 1 108 ? -11.506 5.731 -2.123 1.00 85.62 108 LYS A O 1
ATOM 803 N N . ASP A 1 109 ? -11.298 7.976 -2.032 1.00 89.88 109 ASP A N 1
ATOM 804 C CA . ASP A 1 109 ? -12.242 8.271 -3.113 1.00 89.88 109 ASP A CA 1
ATOM 805 C C . ASP A 1 109 ? -11.776 7.637 -4.438 1.00 89.88 109 ASP A C 1
ATOM 807 O O . ASP A 1 109 ? -12.588 7.093 -5.188 1.00 89.88 109 ASP A O 1
ATOM 811 N N . TYR A 1 110 ? -10.463 7.598 -4.688 1.00 88.12 110 TYR A N 1
ATOM 812 C CA . TYR A 1 110 ? -9.887 6.929 -5.855 1.00 88.12 110 TYR A CA 1
ATOM 813 C C . TYR A 1 110 ? -10.074 5.404 -5.825 1.00 88.12 110 TYR A C 1
ATOM 815 O O . TYR A 1 110 ? -10.543 4.814 -6.799 1.00 88.12 110 TYR A O 1
ATOM 823 N N . VAL A 1 111 ? -9.744 4.757 -4.699 1.00 87.94 111 VAL A N 1
ATOM 824 C CA . VAL A 1 111 ? -9.913 3.302 -4.512 1.00 87.94 111 VAL A CA 1
ATOM 825 C C . VAL A 1 111 ? -11.389 2.904 -4.592 1.00 87.94 111 VAL A C 1
ATOM 827 O O . VAL A 1 111 ? -11.714 1.889 -5.207 1.00 87.94 111 VAL A O 1
ATOM 830 N N . ASP A 1 112 ? -12.285 3.708 -4.015 1.00 88.75 112 ASP A N 1
ATOM 831 C CA . ASP A 1 112 ? -13.734 3.520 -4.133 1.00 88.75 112 ASP A CA 1
ATOM 832 C C . ASP A 1 112 ? -14.192 3.625 -5.589 1.00 88.75 112 ASP A C 1
ATOM 834 O O . ASP A 1 112 ? -14.915 2.754 -6.069 1.00 88.75 112 ASP A O 1
ATOM 838 N N . GLY A 1 113 ? -13.732 4.642 -6.321 1.00 88.81 113 GLY A N 1
ATOM 839 C CA . GLY A 1 113 ? -14.058 4.813 -7.736 1.00 88.81 113 GLY A CA 1
ATOM 840 C C . GLY A 1 113 ? -13.522 3.687 -8.627 1.00 88.81 113 GLY A C 1
ATOM 841 O O . GLY A 1 113 ? -14.141 3.363 -9.642 1.00 88.81 113 GLY A O 1
ATOM 842 N N . LEU A 1 114 ? -12.390 3.081 -8.262 1.00 87.12 114 LEU A N 1
ATOM 843 C CA . LEU A 1 114 ? -11.855 1.882 -8.916 1.00 87.12 114 LEU A CA 1
ATOM 844 C C . LEU A 1 114 ? -12.718 0.649 -8.636 1.00 87.12 114 LEU A C 1
ATOM 846 O O . LEU A 1 114 ? -13.067 -0.064 -9.574 1.00 87.12 114 LEU A O 1
ATOM 850 N N . ALA A 1 115 ? -13.096 0.424 -7.376 1.00 84.94 115 ALA A N 1
ATOM 851 C CA . ALA A 1 115 ? -13.948 -0.699 -6.984 1.00 84.94 115 ALA A CA 1
ATOM 852 C C . ALA A 1 115 ? -15.308 -0.645 -7.698 1.00 84.94 115 ALA A C 1
ATOM 854 O O . ALA A 1 115 ? -15.711 -1.618 -8.333 1.00 84.94 115 ALA A O 1
ATOM 855 N N . VAL A 1 116 ? -15.951 0.528 -7.698 1.00 86.81 116 VAL A N 1
ATOM 856 C CA . VAL A 1 116 ? -17.263 0.738 -8.330 1.00 86.81 116 VAL A CA 1
ATOM 857 C C . VAL A 1 116 ? -17.209 0.513 -9.841 1.00 86.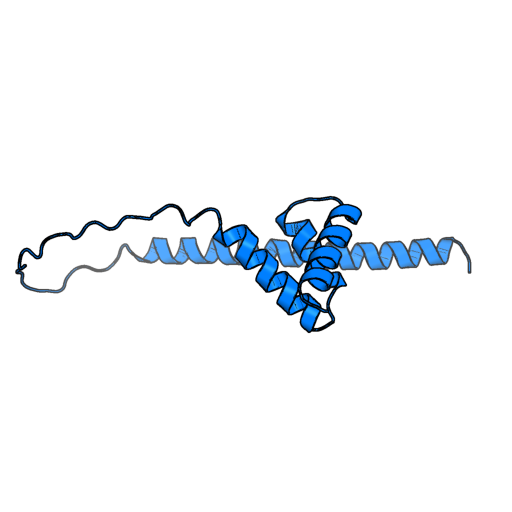81 116 VAL A C 1
ATOM 859 O O . VAL A 1 116 ? -18.089 -0.147 -10.389 1.00 86.81 116 VAL A O 1
ATOM 862 N N . ARG A 1 117 ? -16.167 1.006 -10.528 1.00 82.38 117 ARG A N 1
ATOM 863 C CA . ARG A 1 117 ? -15.998 0.783 -11.978 1.00 82.38 117 ARG A CA 1
ATOM 864 C C . ARG A 1 117 ? -15.783 -0.687 -12.345 1.00 82.38 117 ARG A C 1
ATOM 866 O O . ARG A 1 117 ? -16.080 -1.060 -13.475 1.00 82.38 117 ARG A O 1
ATOM 873 N N . HIS A 1 118 ? -15.281 -1.500 -11.416 1.00 79.94 118 HIS A N 1
ATOM 874 C CA . HIS A 1 118 ? -14.967 -2.912 -11.638 1.00 79.94 118 HIS A CA 1
ATOM 875 C C . HIS A 1 118 ? -15.912 -3.897 -10.926 1.00 79.94 118 HIS A C 1
ATOM 877 O O . HIS A 1 118 ? -15.711 -5.103 -11.047 1.00 79.94 118 HIS A O 1
ATOM 883 N N . GLY A 1 119 ? -16.955 -3.409 -10.246 1.00 77.25 119 GLY A N 1
ATOM 884 C CA . GLY A 1 119 ? -18.014 -4.238 -9.663 1.00 77.25 119 GLY A CA 1
ATOM 885 C C . GLY A 1 119 ? -17.660 -4.937 -8.344 1.00 77.25 119 GLY A C 1
ATOM 886 O O . GLY A 1 119 ? -18.181 -6.023 -8.098 1.00 77.25 119 GLY A O 1
ATOM 887 N N . TYR A 1 120 ? -16.793 -4.334 -7.523 1.00 58.81 120 TYR A N 1
ATOM 888 C CA . TYR A 1 120 ? -16.392 -4.835 -6.196 1.00 58.81 120 TYR A CA 1
ATOM 889 C C . TYR A 1 120 ? -17.011 -4.052 -5.035 1.00 58.81 120 TYR A C 1
ATOM 891 O O . TYR A 1 120 ? -17.240 -2.829 -5.191 1.00 58.81 120 TYR A O 1
#

pLDDT: mean 72.19, std 13.9, range [48.75, 90.62]

Foldseek 3Di:
DDVVVVVVVVVVVVVVVVVVVVVVVVVVVVVVVVVVVVVVPPPDDDDDDDDDDDDDDDDDDDDDPPCPPVCVVVVLLVVLVVCVVVVNNVVNLVSQCVSPVDDSVVSNVVSVVSCVVVVD

Organism: NCBI:txid414771

InterPro domains:
  IPR013823 Large ribosomal subunit protein bL12, C-terminal [PF00542] (87-114)
  IPR014719 Ribosomal protein bL12, C-terminal/adaptor protein ClpS-like [G3DSA:3.30.1390.10] (80-119)
  IPR014719 Ribosomal protein bL12, C-terminal/adaptor protein ClpS-like [SSF54736] (87-116)